Protein AF-A0A6I4V4M4-F1 (afdb_monomer_lite)

Radius of gyration: 14.57 Å; chains: 1; bounding box: 44×36×39 Å

Foldseek 3Di:
DPDPPPPQQAFPLVLLLVLVLVCVVPQQARKDFLVSVCNRHVHDSVVSQVLLQVVCVVVVHDSPPSGMDGNVSSLVSQCVDDPRSVVSNVVSNVVCVVPVD

Structure (mmCIF, N/CA/C/O backbone):
data_AF-A0A6I4V4M4-F1
#
_entry.id   AF-A0A6I4V4M4-F1
#
loop_
_atom_site.group_PDB
_atom_site.id
_atom_site.type_symbol
_atom_site.label_atom_id
_atom_site.label_alt_id
_atom_site.label_comp_id
_atom_site.label_asym_id
_atom_site.label_entity_id
_atom_site.label_seq_id
_atom_site.pdbx_PDB_ins_code
_atom_site.Cartn_x
_atom_site.Cartn_y
_atom_site.Cartn_z
_atom_site.occupancy
_atom_site.B_iso_or_equiv
_atom_site.auth_seq_id
_atom_site.auth_comp_id
_atom_site.auth_asym_id
_atom_site.auth_atom_id
_atom_site.pdbx_PDB_model_num
ATOM 1 N N . MET A 1 1 ? -20.980 -25.685 -19.726 1.00 40.56 1 MET A N 1
ATOM 2 C CA . MET A 1 1 ? -20.983 -24.551 -18.773 1.00 40.56 1 MET A CA 1
ATOM 3 C C . MET A 1 1 ? -19.538 -24.117 -18.536 1.00 40.56 1 MET A C 1
ATOM 5 O O . MET A 1 1 ? -18.843 -24.718 -17.727 1.00 40.56 1 MET A O 1
ATOM 9 N N . ILE A 1 2 ? -19.033 -23.163 -19.324 1.00 39.25 2 ILE A N 1
ATOM 10 C CA . ILE A 1 2 ? -17.642 -22.699 -19.212 1.00 39.25 2 ILE A CA 1
ATOM 11 C C . ILE A 1 2 ? -17.571 -21.815 -17.966 1.00 39.25 2 ILE A C 1
ATOM 13 O O . ILE A 1 2 ? -18.120 -20.715 -17.949 1.00 39.25 2 ILE A O 1
ATOM 17 N N . LYS A 1 3 ? -16.952 -22.318 -16.891 1.00 40.25 3 LYS A N 1
ATOM 18 C CA . LYS A 1 3 ? -16.657 -21.513 -15.701 1.00 40.25 3 LYS A CA 1
ATOM 19 C C . LYS A 1 3 ? -15.749 -20.367 -16.147 1.00 40.25 3 LYS A C 1
ATOM 21 O O . LYS A 1 3 ? -14.591 -20.596 -16.483 1.00 40.25 3 LYS A O 1
ATOM 26 N N . SER A 1 4 ? -16.300 -19.154 -16.186 1.00 40.41 4 SER A N 1
ATOM 27 C CA . SER A 1 4 ? -15.560 -17.907 -16.379 1.00 40.41 4 SER A CA 1
ATOM 28 C C . SER A 1 4 ? -14.288 -17.947 -15.532 1.00 40.41 4 SER A C 1
ATOM 30 O O . SER A 1 4 ? -14.378 -17.996 -14.302 1.00 40.41 4 SER A O 1
ATOM 32 N N . LYS A 1 5 ? -13.109 -17.945 -16.172 1.00 41.03 5 LYS A N 1
ATOM 33 C CA . LYS A 1 5 ? -11.831 -17.738 -15.482 1.00 41.03 5 LYS A CA 1
ATOM 34 C C . LYS A 1 5 ? -11.973 -16.433 -14.704 1.00 41.03 5 LYS A C 1
ATOM 36 O O . LYS A 1 5 ? -12.082 -15.366 -15.304 1.00 41.03 5 LYS A O 1
ATOM 41 N N . LYS A 1 6 ? -12.048 -16.519 -13.373 1.00 41.75 6 LYS A N 1
ATOM 42 C CA . LYS A 1 6 ? -11.972 -15.351 -12.492 1.00 41.75 6 LYS A CA 1
ATOM 43 C C . LYS A 1 6 ? -10.701 -14.612 -12.903 1.00 41.75 6 LYS A C 1
ATOM 45 O O . LYS A 1 6 ? -9.617 -15.161 -12.736 1.00 41.75 6 LYS A O 1
ATOM 50 N N . LYS A 1 7 ? -10.840 -13.418 -13.485 1.00 40.72 7 LYS A N 1
ATOM 51 C CA . LYS A 1 7 ? -9.729 -12.485 -13.676 1.00 40.72 7 LYS A CA 1
ATOM 52 C C . LYS A 1 7 ? -9.159 -12.263 -12.277 1.00 40.72 7 LYS A C 1
ATOM 54 O O . LYS A 1 7 ? -9.783 -11.586 -11.464 1.00 40.72 7 LYS A O 1
ATOM 59 N N . THR A 1 8 ? -8.052 -12.917 -11.947 1.00 47.88 8 THR A N 1
ATOM 60 C CA . THR A 1 8 ? -7.229 -12.510 -10.814 1.00 47.88 8 THR A CA 1
ATOM 61 C C . THR A 1 8 ? -6.832 -11.080 -11.125 1.00 47.88 8 THR A C 1
ATOM 63 O O . THR A 1 8 ? -6.140 -10.834 -12.109 1.00 47.88 8 THR A O 1
ATOM 66 N N . SER A 1 9 ? -7.383 -10.128 -10.376 1.00 56.41 9 SER A N 1
ATOM 67 C CA . SER A 1 9 ? -6.931 -8.746 -10.413 1.00 56.41 9 SER A CA 1
ATOM 68 C C . SER A 1 9 ? -5.445 -8.770 -10.058 1.00 56.41 9 SER A C 1
ATOM 70 O O . SER A 1 9 ? -5.096 -9.045 -8.910 1.00 56.41 9 SER A O 1
ATOM 72 N N . GLY A 1 10 ? -4.585 -8.634 -11.064 1.00 77.44 10 GLY A N 1
ATOM 73 C CA . GLY A 1 10 ? -3.142 -8.602 -10.869 1.00 77.44 10 GLY A CA 1
ATOM 74 C C . GLY A 1 10 ? -2.735 -7.350 -10.102 1.00 77.44 10 GLY A C 1
ATOM 75 O O . GLY A 1 10 ? -3.480 -6.367 -10.069 1.00 77.44 10 GLY A O 1
ATOM 76 N N . VAL A 1 11 ? -1.557 -7.401 -9.491 1.00 87.75 11 VAL A N 1
ATOM 77 C CA . VAL A 1 11 ? -0.917 -6.224 -8.908 1.00 87.75 11 VAL A CA 1
ATOM 78 C C . VAL A 1 11 ? -0.639 -5.221 -10.023 1.00 87.75 11 VAL A C 1
ATOM 80 O O . VAL A 1 11 ? -0.133 -5.575 -11.089 1.00 87.75 11 VAL A O 1
ATOM 83 N N . ASN A 1 12 ? -0.999 -3.962 -9.803 1.00 92.06 12 ASN A N 1
ATOM 84 C CA . ASN A 1 12 ? -0.620 -2.875 -10.689 1.00 92.06 12 ASN A CA 1
ATOM 85 C C . ASN A 1 12 ? 0.827 -2.480 -10.379 1.00 92.06 12 ASN A C 1
ATOM 87 O O . ASN A 1 12 ? 1.073 -1.621 -9.533 1.00 92.06 12 ASN A O 1
ATOM 91 N N . LEU A 1 13 ? 1.771 -3.133 -11.061 1.00 90.75 13 LEU A N 1
ATOM 92 C CA . LEU A 1 13 ? 3.211 -2.964 -10.839 1.00 90.75 13 LEU A CA 1
AT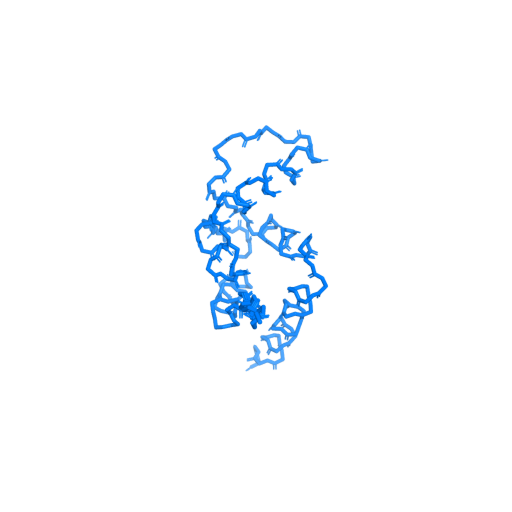OM 93 C C . LEU A 1 13 ? 3.701 -1.530 -11.084 1.00 90.75 13 LEU A C 1
ATOM 95 O O . LEU A 1 13 ? 4.610 -1.077 -10.398 1.00 90.75 13 LEU A O 1
ATOM 99 N N . ILE A 1 14 ? 3.077 -0.794 -12.010 1.00 93.19 14 ILE A N 1
ATOM 100 C CA . ILE A 1 14 ? 3.418 0.614 -12.268 1.00 93.19 14 ILE A CA 1
ATOM 101 C C . ILE A 1 14 ? 3.063 1.453 -11.038 1.00 93.19 14 ILE A C 1
ATOM 103 O O . ILE A 1 14 ? 3.927 2.107 -10.463 1.00 93.19 14 ILE A O 1
ATOM 107 N N . ALA A 1 15 ? 1.814 1.353 -10.572 1.00 93.75 15 ALA A N 1
ATOM 108 C CA . ALA A 1 15 ? 1.371 2.077 -9.384 1.00 93.75 15 ALA A CA 1
ATOM 109 C C . ALA A 1 15 ? 2.136 1.646 -8.122 1.00 93.75 15 ALA A C 1
ATOM 111 O O . ALA A 1 15 ? 2.410 2.475 -7.259 1.00 93.75 15 ALA A O 1
ATOM 112 N N . LEU A 1 16 ? 2.483 0.358 -8.010 1.00 93.56 16 LEU A N 1
ATOM 113 C CA . LEU A 1 16 ? 3.324 -0.149 -6.930 1.00 93.56 16 LEU A CA 1
ATOM 114 C C . LEU A 1 16 ? 4.698 0.529 -6.944 1.00 93.56 16 LEU A C 1
ATOM 116 O O . LEU A 1 16 ? 5.123 1.050 -5.916 1.00 93.56 16 LEU A O 1
ATOM 120 N N . ARG A 1 17 ? 5.371 0.556 -8.100 1.00 94.81 17 ARG A N 1
ATOM 121 C CA . ARG A 1 17 ? 6.695 1.166 -8.257 1.00 94.81 17 ARG A CA 1
ATOM 122 C C . ARG A 1 17 ? 6.686 2.657 -7.948 1.00 94.81 17 ARG A C 1
ATOM 124 O O . ARG A 1 17 ? 7.570 3.111 -7.227 1.00 94.81 17 ARG A O 1
ATOM 131 N N . ASP A 1 18 ? 5.698 3.395 -8.446 1.00 95.25 18 ASP A N 1
ATOM 132 C CA . ASP A 1 18 ? 5.579 4.835 -8.194 1.00 95.25 18 ASP A CA 1
ATOM 133 C C . ASP A 1 18 ? 5.450 5.121 -6.693 1.00 95.25 18 ASP A C 1
ATOM 135 O O . ASP A 1 18 ? 6.202 5.919 -6.134 1.00 95.25 18 ASP A O 1
ATOM 139 N N . HIS A 1 19 ? 4.569 4.390 -6.010 1.00 95.50 19 HIS A N 1
ATOM 140 C CA . HIS A 1 19 ? 4.356 4.562 -4.577 1.00 95.50 19 HIS A CA 1
ATOM 141 C C . HIS A 1 19 ? 5.521 4.062 -3.716 1.00 95.50 19 HIS A C 1
ATOM 143 O O . HIS A 1 19 ? 5.818 4.677 -2.695 1.00 95.50 19 HIS A O 1
ATOM 149 N N . LEU A 1 20 ? 6.216 2.992 -4.114 1.00 94.56 20 LEU A N 1
ATOM 150 C CA . LEU A 1 20 ? 7.438 2.559 -3.430 1.00 94.56 20 LEU A CA 1
ATOM 151 C C . LEU A 1 20 ? 8.574 3.568 -3.617 1.00 94.56 20 LEU A C 1
ATOM 153 O O . LEU A 1 20 ? 9.320 3.809 -2.675 1.00 94.56 20 LEU A O 1
ATOM 157 N N . LYS A 1 21 ? 8.678 4.209 -4.786 1.00 95.12 21 LYS A N 1
ATOM 158 C CA . LYS A 1 21 ? 9.654 5.278 -5.025 1.00 95.12 21 LYS A CA 1
ATOM 159 C C . LYS A 1 21 ? 9.362 6.510 -4.166 1.00 95.12 21 LYS A C 1
ATOM 161 O O . LYS A 1 21 ? 10.274 7.053 -3.552 1.00 95.12 21 LYS A O 1
ATOM 166 N N . GLU A 1 22 ? 8.101 6.934 -4.088 1.00 94.38 22 GLU A N 1
ATOM 167 C CA . GLU A 1 22 ? 7.668 8.005 -3.179 1.00 94.38 22 GLU A CA 1
ATOM 168 C C . GLU A 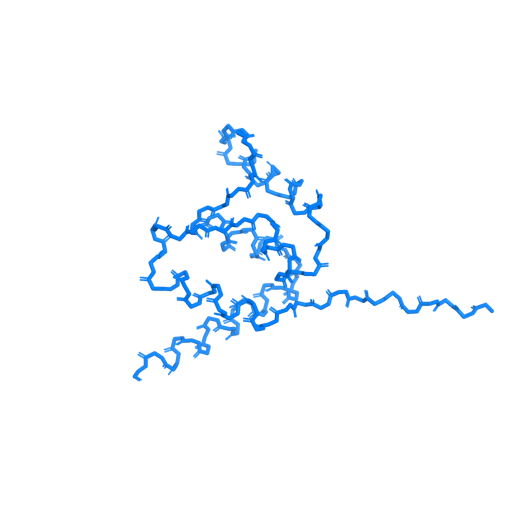1 22 ? 7.969 7.658 -1.716 1.00 94.38 22 GLU A C 1
ATOM 170 O O . GLU A 1 22 ? 8.528 8.478 -0.990 1.00 94.38 22 GLU A O 1
ATOM 175 N N . TRP A 1 23 ? 7.652 6.428 -1.301 1.00 94.94 23 TRP A N 1
ATOM 176 C CA . TRP A 1 23 ? 7.951 5.930 0.038 1.00 94.94 23 TRP A CA 1
ATOM 177 C C . TRP A 1 23 ? 9.460 5.920 0.329 1.00 94.94 23 TRP A C 1
ATOM 179 O O . TRP A 1 23 ? 9.864 6.332 1.409 1.00 94.94 23 TRP A O 1
ATOM 189 N N . MET A 1 24 ? 10.304 5.513 -0.624 1.00 92.81 24 MET A N 1
ATOM 190 C CA . MET A 1 24 ? 11.765 5.525 -0.463 1.00 92.81 24 MET A CA 1
ATOM 191 C C . MET A 1 24 ? 12.334 6.939 -0.298 1.00 92.81 24 MET A C 1
ATOM 193 O O . MET A 1 24 ? 13.320 7.110 0.414 1.00 92.81 24 MET A O 1
ATOM 197 N N . ASN A 1 25 ? 11.725 7.940 -0.939 1.00 92.75 25 ASN A N 1
ATOM 198 C CA . ASN A 1 25 ? 12.191 9.324 -0.868 1.00 92.75 25 ASN A CA 1
ATOM 199 C C . ASN A 1 25 ? 11.901 9.977 0.494 1.00 92.75 25 ASN A C 1
ATOM 201 O O . ASN A 1 25 ? 12.733 10.734 0.988 1.00 92.75 25 ASN A O 1
ATOM 205 N N . ASP A 1 26 ? 10.734 9.710 1.092 1.00 92.81 26 ASP A N 1
ATOM 206 C CA . ASP A 1 26 ? 10.352 10.247 2.406 1.00 92.81 26 ASP A CA 1
ATOM 207 C C . ASP A 1 26 ? 9.386 9.305 3.139 1.00 92.81 26 ASP A C 1
ATOM 209 O O . ASP A 1 26 ? 8.180 9.543 3.250 1.00 92.81 26 ASP A O 1
ATOM 213 N N . HIS A 1 27 ? 9.923 8.209 3.673 1.00 89.50 27 HIS A N 1
ATOM 214 C CA . HIS A 1 27 ? 9.117 7.203 4.367 1.00 89.50 27 HIS A CA 1
ATOM 215 C C . HIS A 1 27 ? 8.435 7.749 5.635 1.00 89.50 27 HIS A C 1
ATOM 217 O O . HIS A 1 27 ? 7.449 7.170 6.094 1.00 89.50 27 HIS A O 1
ATOM 223 N N . ALA A 1 28 ? 8.960 8.826 6.232 1.00 88.94 28 ALA A N 1
ATOM 224 C CA . ALA A 1 28 ? 8.444 9.395 7.475 1.00 88.94 28 ALA A CA 1
ATOM 225 C C . ALA A 1 28 ? 7.147 10.178 7.240 1.00 88.94 28 ALA A C 1
ATOM 227 O O . ALA A 1 28 ? 6.220 10.069 8.043 1.00 88.94 28 ALA A O 1
ATOM 228 N N . ASN A 1 29 ? 7.066 10.912 6.126 1.00 91.25 29 ASN A N 1
ATOM 229 C CA . ASN A 1 29 ? 5.890 11.713 5.781 1.00 91.25 29 ASN A CA 1
ATOM 230 C C . ASN A 1 29 ? 5.011 11.084 4.692 1.00 91.25 29 ASN A C 1
ATOM 232 O O . ASN A 1 29 ? 3.929 11.608 4.417 1.00 91.25 29 ASN A O 1
ATOM 236 N N . TYR A 1 30 ? 5.432 9.965 4.090 1.00 94.44 30 TYR A N 1
ATOM 237 C CA . TYR A 1 30 ? 4.647 9.262 3.081 1.00 94.44 30 TYR A CA 1
ATOM 238 C C . TYR A 1 30 ? 3.256 8.888 3.603 1.00 94.44 30 TYR A C 1
ATOM 240 O O . TYR A 1 30 ? 3.098 8.298 4.679 1.00 94.44 30 TYR A O 1
ATOM 248 N N . GLN A 1 31 ? 2.247 9.199 2.793 1.00 94.50 31 GLN A N 1
ATOM 249 C CA . GLN A 1 31 ? 0.851 8.884 3.052 1.00 94.50 31 GLN A CA 1
ATOM 250 C C . GLN A 1 31 ? 0.190 8.337 1.794 1.00 94.50 31 GLN A C 1
ATOM 252 O O . GLN A 1 31 ? 0.412 8.829 0.690 1.00 94.50 31 GLN A O 1
ATOM 257 N N . VAL A 1 32 ? -0.684 7.351 1.969 1.00 95.44 32 VAL A N 1
ATOM 258 C CA . VAL A 1 32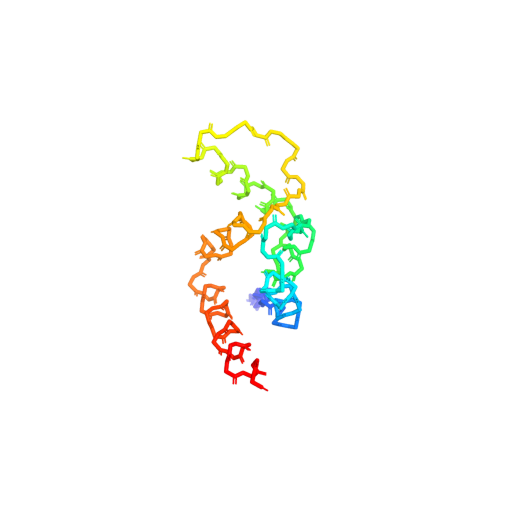 ? -1.412 6.734 0.860 1.00 95.44 32 VAL A CA 1
ATOM 259 C C . VAL A 1 32 ? -2.834 6.390 1.262 1.00 95.44 32 VAL A C 1
ATOM 261 O O . VAL A 1 32 ? -3.093 5.869 2.347 1.00 95.44 32 VAL A O 1
ATOM 264 N N . SER A 1 33 ? -3.787 6.682 0.380 1.00 96.19 33 SER A N 1
ATOM 265 C CA . SER A 1 33 ? -5.186 6.353 0.630 1.00 96.19 33 SER A CA 1
ATOM 266 C C . SER A 1 33 ? -5.473 4.875 0.365 1.00 96.19 33 SER A C 1
ATOM 268 O O . SER A 1 33 ? -4.873 4.239 -0.508 1.00 96.19 33 SER A O 1
ATOM 270 N N . ILE A 1 34 ? -6.481 4.328 1.045 1.00 95.06 34 ILE A N 1
ATOM 271 C CA . ILE A 1 34 ? -6.951 2.956 0.791 1.00 95.06 34 ILE A CA 1
ATOM 272 C C . ILE A 1 34 ? -7.442 2.739 -0.650 1.00 95.06 34 ILE A C 1
ATOM 274 O O . ILE A 1 34 ? -7.513 1.608 -1.127 1.00 95.06 34 ILE A O 1
ATOM 278 N N . GLU A 1 35 ? -7.779 3.817 -1.356 1.00 95.62 35 GLU A N 1
ATOM 279 C CA . GLU A 1 35 ? -8.182 3.793 -2.760 1.00 95.62 35 GLU A CA 1
ATOM 280 C C . GLU A 1 35 ? -6.995 3.567 -3.700 1.00 95.62 35 GLU A C 1
ATOM 282 O O . GLU A 1 35 ? -7.078 2.779 -4.648 1.00 95.62 35 GLU A O 1
ATOM 287 N N . LYS A 1 36 ? -5.852 4.181 -3.388 1.00 95.75 36 LYS A N 1
ATOM 288 C CA . LYS A 1 36 ? -4.597 3.912 -4.089 1.00 95.75 36 LYS A CA 1
ATOM 289 C C . LYS A 1 36 ? -4.097 2.505 -3.792 1.00 95.75 36 LYS A C 1
ATOM 291 O O . LYS A 1 36 ? -3.772 1.782 -4.725 1.00 95.75 36 LYS A O 1
ATOM 296 N N . ILE A 1 37 ? -4.180 2.043 -2.545 1.00 94.25 37 ILE A N 1
ATOM 297 C CA . ILE A 1 37 ? -3.844 0.649 -2.198 1.00 94.25 37 ILE A CA 1
ATOM 298 C C . ILE A 1 37 ? -4.750 -0.353 -2.932 1.00 94.25 37 ILE A C 1
ATOM 300 O O . ILE A 1 37 ? -4.278 -1.383 -3.418 1.00 94.25 37 ILE A O 1
ATOM 304 N N . ALA A 1 38 ? -6.048 -0.063 -3.055 1.00 93.75 38 ALA A N 1
ATOM 305 C CA . ALA A 1 38 ? -6.974 -0.876 -3.846 1.00 93.75 38 ALA A CA 1
ATOM 306 C C . ALA A 1 38 ? -6.544 -0.955 -5.320 1.00 93.75 38 ALA A C 1
ATOM 308 O O . ALA A 1 38 ? -6.559 -2.034 -5.907 1.00 93.75 38 ALA A O 1
ATOM 309 N N . THR A 1 39 ? -6.087 0.166 -5.885 1.00 93.75 39 THR A N 1
ATOM 310 C CA . THR A 1 39 ? -5.526 0.222 -7.242 1.00 93.75 39 THR A CA 1
ATOM 311 C C . THR A 1 39 ? -4.243 -0.602 -7.371 1.00 93.75 39 THR A C 1
ATOM 313 O O . THR A 1 39 ? -4.135 -1.396 -8.301 1.00 93.75 39 THR A O 1
ATOM 316 N N . ILE A 1 40 ? -3.301 -0.461 -6.431 1.00 92.94 40 ILE A N 1
ATOM 317 C CA . ILE A 1 40 ? -2.032 -1.210 -6.407 1.00 92.94 40 ILE A CA 1
ATOM 318 C C . ILE A 1 40 ? -2.300 -2.714 -6.367 1.00 92.94 40 ILE A C 1
ATOM 320 O O . ILE A 1 40 ? -1.734 -3.480 -7.134 1.00 92.94 40 ILE A O 1
ATOM 324 N N . THR A 1 41 ? -3.182 -3.151 -5.473 1.00 90.75 41 THR A N 1
ATOM 325 C CA . THR A 1 41 ? -3.368 -4.578 -5.169 1.00 90.75 41 THR A CA 1
ATOM 326 C C . THR A 1 41 ? -4.446 -5.254 -6.009 1.00 90.75 41 THR A C 1
ATOM 328 O O . THR A 1 41 ? -4.686 -6.452 -5.858 1.00 90.75 41 THR A O 1
ATOM 331 N N . GLY A 1 42 ? -5.169 -4.484 -6.826 1.00 89.62 42 GLY A N 1
ATOM 332 C CA . GLY A 1 42 ? -6.353 -4.947 -7.546 1.00 89.62 42 GLY A CA 1
ATOM 333 C C . GLY A 1 42 ? -7.534 -5.327 -6.637 1.00 89.62 42 GLY A C 1
ATOM 334 O O . GLY A 1 42 ? -8.551 -5.830 -7.116 1.00 89.62 42 GLY A O 1
ATOM 335 N N . LYS A 1 43 ? -7.434 -5.110 -5.319 1.00 90.50 43 LYS A N 1
ATOM 336 C CA . LYS A 1 43 ? -8.486 -5.441 -4.351 1.00 90.50 43 LYS A CA 1
ATOM 337 C C . LYS A 1 43 ? -9.599 -4.397 -4.383 1.00 90.50 43 LYS A C 1
ATOM 339 O O . LYS A 1 43 ? -9.386 -3.222 -4.645 1.00 90.50 43 LYS A O 1
ATOM 344 N N . HIS A 1 44 ? -10.806 -4.794 -3.987 1.00 92.56 44 HIS A N 1
ATOM 345 C CA . HIS A 1 44 ? -11.862 -3.822 -3.705 1.00 92.56 44 HIS A CA 1
ATOM 346 C C . HIS A 1 44 ? -11.514 -2.964 -2.479 1.00 92.56 44 HIS A C 1
ATOM 348 O O . HIS A 1 44 ? -11.123 -3.506 -1.443 1.00 92.56 44 HIS A O 1
ATOM 354 N N . LYS A 1 45 ? -11.789 -1.652 -2.547 1.00 94.00 45 LYS A N 1
ATOM 355 C CA . LYS A 1 45 ? -11.594 -0.682 -1.447 1.00 94.00 45 LYS A CA 1
ATOM 356 C C . LYS A 1 45 ? -12.146 -1.167 -0.102 1.00 94.00 45 LYS A C 1
ATOM 358 O O . LYS A 1 45 ? -11.475 -1.056 0.917 1.00 94.00 45 LYS A O 1
ATOM 363 N N . ARG A 1 46 ? -13.332 -1.792 -0.091 1.00 93.88 46 ARG A N 1
ATOM 364 C CA . ARG A 1 46 ? -13.935 -2.353 1.136 1.00 93.88 46 ARG A CA 1
ATOM 365 C C . ARG A 1 46 ? -13.089 -3.458 1.786 1.00 93.88 46 ARG A C 1
ATOM 367 O O . ARG A 1 46 ? -13.090 -3.583 3.005 1.00 93.88 46 ARG A O 1
ATOM 374 N N . HIS A 1 47 ? -12.388 -4.267 0.985 1.00 92.62 47 HIS A N 1
ATOM 375 C CA . HIS A 1 47 ? -11.510 -5.322 1.497 1.00 92.62 47 HIS A CA 1
ATOM 376 C C . HIS A 1 47 ? -10.227 -4.710 2.046 1.00 92.62 47 HIS A C 1
ATOM 378 O O . HIS A 1 47 ? -9.830 -5.066 3.147 1.00 92.62 47 HIS A O 1
ATOM 384 N N . VAL A 1 48 ? -9.656 -3.726 1.342 1.00 93.88 48 VAL A N 1
ATOM 385 C CA . VAL A 1 48 ? -8.507 -2.961 1.844 1.00 93.88 48 VAL A CA 1
ATOM 386 C C . VAL A 1 48 ? -8.841 -2.322 3.191 1.00 93.88 48 VAL A C 1
ATOM 388 O O . VAL A 1 48 ? -8.135 -2.567 4.159 1.00 93.88 48 VAL A O 1
ATOM 391 N N . LYS A 1 49 ? -9.970 -1.611 3.305 1.00 94.31 49 LYS A N 1
ATOM 392 C CA . LYS A 1 49 ? -10.409 -0.986 4.565 1.00 94.31 49 LYS A CA 1
ATOM 393 C C . LYS A 1 49 ? -10.536 -1.985 5.717 1.00 94.31 49 LYS A C 1
ATOM 395 O O . LYS A 1 49 ? -10.105 -1.704 6.830 1.00 94.31 49 L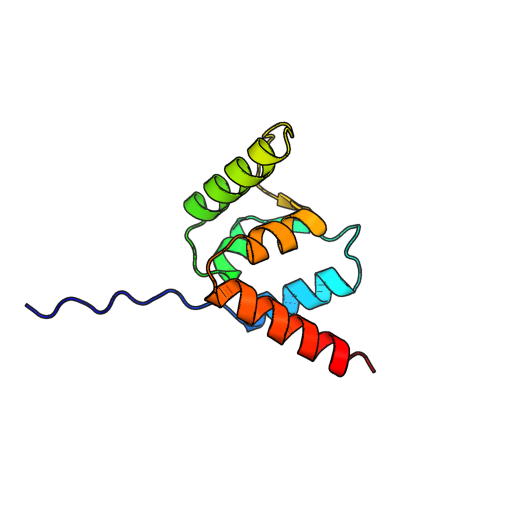YS A O 1
ATOM 400 N N . ARG A 1 50 ? -11.127 -3.157 5.460 1.00 93.31 50 ARG A N 1
ATOM 401 C CA . ARG A 1 50 ? -11.235 -4.232 6.458 1.00 93.31 50 ARG A CA 1
ATOM 402 C C . ARG A 1 50 ? -9.855 -4.727 6.894 1.00 93.31 50 ARG A C 1
ATOM 404 O O . ARG A 1 50 ? -9.633 -4.932 8.082 1.00 93.31 50 ARG A O 1
ATOM 411 N N . ASP A 1 51 ? -8.949 -4.925 5.945 1.00 92.56 51 ASP A N 1
ATOM 412 C CA . ASP A 1 51 ? -7.612 -5.443 6.222 1.00 92.56 51 ASP A CA 1
ATOM 413 C C . ASP A 1 51 ? -6.770 -4.404 7.004 1.00 92.56 51 ASP A C 1
ATOM 415 O O . ASP A 1 51 ? -6.069 -4.769 7.945 1.00 92.56 51 ASP A O 1
ATOM 419 N N . VAL A 1 52 ? -6.931 -3.107 6.708 1.00 93.19 52 VAL A N 1
ATOM 420 C CA . VAL A 1 52 ? -6.345 -1.985 7.470 1.00 93.19 52 VAL A CA 1
ATOM 421 C C . VAL A 1 52 ? -6.848 -1.966 8.912 1.00 93.19 52 VAL A C 1
ATOM 423 O O . VAL A 1 52 ? -6.040 -1.920 9.837 1.00 93.19 52 VAL A O 1
ATOM 426 N N . LYS A 1 53 ? -8.166 -2.081 9.124 1.00 92.06 53 LYS A N 1
ATOM 427 C CA . LYS A 1 53 ? -8.748 -2.187 10.473 1.00 92.06 53 LYS A CA 1
ATOM 428 C C . LYS A 1 53 ? -8.173 -3.366 11.249 1.00 92.06 53 LYS A C 1
ATOM 430 O O . LYS A 1 53 ? -7.765 -3.211 12.394 1.00 92.06 53 LYS A O 1
ATOM 435 N N . ALA A 1 54 ? -8.084 -4.533 10.611 1.00 90.88 54 ALA A N 1
ATOM 436 C CA . ALA A 1 54 ? -7.516 -5.723 11.236 1.00 90.88 54 ALA A CA 1
ATOM 437 C C . ALA A 1 54 ? -6.037 -5.530 11.617 1.00 90.88 54 ALA A C 1
ATOM 439 O O . ALA A 1 54 ? -5.620 -5.973 12.685 1.00 90.88 54 ALA A O 1
ATOM 440 N N . MET A 1 55 ? -5.248 -4.861 10.773 1.00 91.12 55 MET A N 1
ATOM 441 C CA . MET A 1 55 ? -3.851 -4.527 11.063 1.00 91.12 55 MET A CA 1
ATOM 442 C C . MET A 1 55 ? -3.727 -3.566 12.256 1.00 91.12 55 MET A C 1
ATOM 444 O O . MET A 1 55 ? -2.948 -3.832 13.167 1.00 91.12 55 MET A O 1
ATOM 448 N N . ILE A 1 56 ? -4.514 -2.488 12.279 1.00 88.94 56 ILE A N 1
ATOM 449 C CA . ILE A 1 56 ? -4.527 -1.488 13.361 1.00 88.94 56 ILE A CA 1
ATOM 450 C C . ILE A 1 56 ? -4.965 -2.125 14.689 1.00 88.94 56 ILE A C 1
ATOM 452 O O . ILE A 1 56 ? -4.296 -1.951 15.709 1.00 88.94 56 ILE A O 1
ATOM 456 N N . ALA A 1 57 ? -6.015 -2.952 14.666 1.00 88.81 57 ALA A N 1
ATOM 457 C CA . ALA A 1 57 ? -6.496 -3.676 15.841 1.00 88.81 57 ALA A CA 1
ATOM 458 C C . ALA A 1 57 ? -5.435 -4.628 16.418 1.00 88.81 57 ALA A C 1
ATOM 460 O O . ALA A 1 57 ? -5.234 -4.666 17.630 1.00 88.81 57 ALA A O 1
ATOM 461 N N . ARG A 1 58 ? -4.692 -5.354 15.567 1.00 87.81 58 ARG A N 1
ATOM 462 C CA . ARG A 1 58 ? -3.584 -6.229 16.008 1.00 87.81 58 ARG A CA 1
ATOM 463 C C . ARG A 1 58 ? -2.456 -5.471 16.706 1.00 87.81 58 ARG A C 1
ATOM 465 O O . ARG A 1 58 ? -1.739 -6.065 17.502 1.00 87.81 58 ARG A O 1
ATOM 472 N N . ARG A 1 59 ? -2.297 -4.181 16.415 1.00 85.94 59 ARG A N 1
ATOM 473 C CA . ARG A 1 59 ? -1.288 -3.310 17.033 1.00 85.94 59 ARG A CA 1
ATOM 474 C C . ARG A 1 59 ? -1.792 -2.602 18.288 1.00 85.94 59 ARG A C 1
ATOM 476 O O . ARG A 1 59 ? -1.050 -1.811 18.859 1.00 85.94 59 ARG A O 1
ATOM 483 N N . GLY A 1 60 ? -3.042 -2.840 18.694 1.00 85.50 60 GLY A N 1
ATOM 484 C CA . GLY A 1 60 ? -3.661 -2.138 19.818 1.00 85.50 60 GLY A CA 1
ATOM 485 C C . GLY A 1 60 ? -3.846 -0.637 19.570 1.00 85.50 60 GLY A C 1
ATOM 486 O O . GLY A 1 60 ? -3.916 0.136 20.521 1.00 85.50 60 GLY A O 1
ATOM 487 N N . GLN A 1 61 ? -3.893 -0.209 18.306 1.00 83.19 61 GLN A N 1
ATOM 488 C CA . GLN A 1 61 ? -4.103 1.188 17.935 1.00 83.19 61 GLN A CA 1
ATOM 489 C C . GLN A 1 61 ? -5.603 1.494 17.807 1.00 83.19 61 GLN A C 1
ATOM 491 O O . GLN A 1 61 ? -6.403 0.623 17.463 1.00 83.19 61 GLN A O 1
ATOM 496 N N . ALA A 1 62 ? -5.997 2.742 18.071 1.00 81.88 62 ALA A N 1
ATOM 497 C CA . ALA A 1 62 ? -7.381 3.171 17.887 1.00 81.88 62 ALA A CA 1
ATOM 498 C C . ALA A 1 62 ? -7.766 3.124 16.398 1.00 81.88 62 ALA A C 1
ATOM 500 O O . ALA A 1 62 ? -7.026 3.629 15.556 1.00 81.88 62 ALA A O 1
ATOM 501 N N . GLU A 1 63 ? -8.933 2.551 16.072 1.00 75.00 63 GLU A N 1
ATOM 502 C CA . GLU A 1 63 ? -9.326 2.315 14.673 1.00 75.00 63 GLU A CA 1
ATOM 503 C C . GLU A 1 63 ? -9.407 3.598 13.829 1.00 75.00 63 GLU A C 1
ATOM 505 O O . GLU A 1 63 ? -9.125 3.544 12.639 1.00 75.00 63 GLU A O 1
ATOM 510 N N . GLY A 1 64 ? -9.743 4.762 14.394 1.00 76.19 64 GLY A N 1
ATOM 511 C CA . GLY A 1 64 ? -9.849 6.006 13.620 1.00 76.19 64 GLY A CA 1
ATOM 512 C C . GLY A 1 64 ? -10.668 5.854 12.319 1.00 76.19 64 GLY A C 1
ATOM 513 O O . GLY A 1 64 ? -11.539 4.990 12.198 1.00 76.19 64 GLY A O 1
ATOM 514 N N . ALA A 1 65 ? -10.395 6.693 11.313 1.00 74.00 65 ALA A N 1
ATOM 515 C CA . ALA A 1 65 ? -11.097 6.637 10.024 1.00 74.00 65 ALA A CA 1
ATOM 516 C C . ALA A 1 65 ? -10.607 5.503 9.090 1.00 74.00 65 ALA A C 1
ATOM 518 O O . ALA A 1 65 ? -11.370 5.061 8.229 1.00 74.00 65 ALA A O 1
ATOM 519 N N . CYS A 1 66 ? -9.373 4.999 9.263 1.00 85.38 66 CYS A N 1
ATOM 520 C CA . CYS A 1 66 ? -8.739 3.979 8.400 1.00 85.38 66 CYS A CA 1
ATOM 521 C C . CYS A 1 66 ? -8.725 4.312 6.889 1.00 85.38 66 CYS A C 1
ATOM 523 O O . CYS A 1 66 ? -8.731 3.399 6.064 1.00 85.38 66 CYS A O 1
ATOM 525 N N . GLU A 1 67 ? -8.759 5.589 6.499 1.00 91.19 67 GLU A N 1
ATOM 526 C CA . GLU A 1 67 ? -8.810 5.986 5.077 1.00 91.19 67 GLU A CA 1
ATOM 527 C C . GLU A 1 67 ? -7.423 6.252 4.471 1.00 91.19 67 GLU A C 1
ATOM 529 O O . GLU A 1 67 ? -7.256 6.162 3.252 1.00 91.19 67 GLU A O 1
ATOM 534 N N . VAL A 1 68 ? -6.430 6.548 5.314 1.00 91.50 68 VAL A N 1
ATOM 535 C CA . VAL A 1 68 ? -5.052 6.883 4.931 1.00 91.50 68 VAL A CA 1
ATOM 536 C C . VAL A 1 68 ? -4.083 6.085 5.797 1.00 91.50 68 VAL A C 1
ATOM 538 O O . VAL A 1 68 ? -4.293 5.966 7.004 1.00 91.50 68 VAL A O 1
ATOM 541 N N . LEU A 1 69 ? -3.043 5.531 5.175 1.00 90.88 69 LEU A N 1
ATOM 542 C CA . LEU A 1 69 ? -1.936 4.851 5.842 1.00 90.88 69 LEU A CA 1
ATOM 543 C C . LEU A 1 69 ? -0.676 5.703 5.749 1.00 90.88 69 LEU A C 1
ATOM 545 O O . LEU A 1 69 ? -0.440 6.348 4.728 1.00 90.88 69 LEU A O 1
ATOM 549 N N . THR A 1 70 ? 0.134 5.659 6.801 1.00 88.94 70 THR A N 1
ATOM 550 C CA . THR A 1 70 ? 1.476 6.252 6.840 1.00 88.94 70 THR A CA 1
ATOM 551 C C . THR A 1 70 ? 2.524 5.257 6.334 1.00 88.94 70 THR A C 1
ATOM 553 O O . THR A 1 70 ? 2.235 4.067 6.180 1.00 88.94 70 THR A O 1
ATOM 556 N N . GLY A 1 71 ? 3.747 5.728 6.076 1.00 83.44 71 GLY A N 1
ATOM 557 C CA . GLY A 1 71 ? 4.817 4.954 5.435 1.00 83.44 71 GLY A CA 1
ATOM 558 C C . GLY A 1 71 ? 5.013 3.524 5.940 1.00 83.44 71 GLY A C 1
ATOM 559 O O . GLY A 1 71 ? 5.000 2.588 5.143 1.00 83.44 71 GLY A O 1
ATOM 560 N N . ASN A 1 72 ? 5.146 3.319 7.251 1.00 86.31 72 ASN A N 1
ATOM 561 C CA . ASN A 1 72 ? 5.358 1.971 7.797 1.00 86.31 72 ASN A CA 1
ATOM 562 C C . ASN A 1 72 ? 4.111 1.083 7.674 1.00 86.31 72 ASN A C 1
ATOM 564 O O . ASN A 1 72 ? 4.218 -0.117 7.424 1.00 86.31 72 ASN A O 1
ATOM 568 N N . ASP A 1 73 ? 2.928 1.675 7.814 1.00 89.81 73 ASP A N 1
ATOM 569 C CA . ASP A 1 73 ? 1.655 0.962 7.745 1.00 89.81 73 ASP A CA 1
ATOM 570 C C . ASP A 1 73 ? 1.363 0.506 6.314 1.00 89.81 73 ASP A C 1
ATOM 572 O O . ASP A 1 73 ? 0.843 -0.591 6.108 1.00 89.81 73 ASP A O 1
ATOM 576 N N . PHE A 1 74 ? 1.747 1.315 5.324 1.00 92.06 74 PHE A N 1
ATOM 577 C CA . PHE A 1 74 ? 1.660 0.971 3.910 1.00 92.06 74 PHE A CA 1
ATOM 578 C C . PHE A 1 74 ? 2.445 -0.304 3.581 1.00 92.06 74 PHE A C 1
ATOM 580 O O . PHE A 1 74 ? 1.858 -1.265 3.077 1.00 92.06 74 PHE A O 1
ATOM 587 N N . LEU A 1 75 ? 3.742 -0.349 3.909 1.00 90.19 75 LEU A N 1
ATOM 588 C CA . LEU A 1 75 ? 4.565 -1.533 3.646 1.00 90.19 75 LEU A CA 1
ATOM 589 C C . LEU A 1 75 ? 4.093 -2.751 4.434 1.00 90.19 75 LEU A C 1
ATOM 591 O O . LEU A 1 75 ? 4.020 -3.848 3.884 1.00 90.19 75 LEU A O 1
ATOM 595 N N . MET A 1 76 ? 3.738 -2.567 5.705 1.00 89.12 76 MET A N 1
ATOM 596 C CA . MET A 1 76 ? 3.278 -3.664 6.551 1.00 89.12 76 MET A CA 1
ATOM 597 C C . MET A 1 76 ? 1.972 -4.276 6.035 1.00 89.12 76 MET A C 1
ATOM 599 O O . MET A 1 76 ? 1.817 -5.498 6.053 1.00 89.12 76 MET A O 1
ATOM 603 N N . LEU A 1 77 ? 1.049 -3.456 5.523 1.00 91.88 77 LEU A N 1
ATOM 604 C CA . LEU A 1 77 ? -0.168 -3.951 4.890 1.00 91.88 77 LEU A CA 1
ATOM 605 C C . LEU A 1 77 ? 0.143 -4.751 3.619 1.00 91.88 77 LEU A C 1
ATOM 607 O O . LEU A 1 77 ? -0.411 -5.837 3.444 1.00 91.88 77 LEU A O 1
ATOM 611 N N . LEU A 1 78 ? 1.010 -4.231 2.741 1.00 90.62 78 LEU A N 1
ATOM 612 C CA . LEU A 1 78 ? 1.379 -4.918 1.501 1.00 90.62 78 LEU A CA 1
ATOM 613 C C . LEU A 1 78 ? 2.104 -6.242 1.775 1.00 90.62 78 LEU A C 1
ATOM 615 O O . LEU A 1 78 ? 1.763 -7.255 1.168 1.00 90.62 78 LEU A O 1
ATOM 619 N N . ALA A 1 79 ? 3.027 -6.263 2.738 1.00 83.81 79 ALA A N 1
ATOM 620 C CA . ALA A 1 79 ? 3.703 -7.478 3.190 1.00 83.81 79 ALA A CA 1
ATOM 621 C C . ALA A 1 79 ? 2.739 -8.481 3.851 1.00 83.81 79 ALA A C 1
ATOM 623 O O . ALA A 1 79 ? 2.946 -9.688 3.771 1.00 83.81 79 ALA A O 1
ATOM 624 N N . GLY A 1 80 ? 1.667 -7.994 4.485 1.00 83.38 80 GLY A N 1
ATOM 625 C CA . GLY A 1 80 ? 0.609 -8.819 5.071 1.00 83.38 80 GLY A CA 1
ATOM 626 C C . GLY A 1 80 ? -0.386 -9.394 4.057 1.00 83.38 80 GLY A C 1
ATOM 627 O O . GLY A 1 80 ? -1.271 -10.169 4.438 1.00 83.38 80 GLY A O 1
ATOM 628 N N . TYR A 1 81 ? -0.291 -9.014 2.781 1.00 85.19 81 TYR A N 1
ATOM 629 C CA . TYR A 1 81 ? -1.076 -9.613 1.708 1.00 85.19 81 TYR A CA 1
ATOM 630 C C . TYR A 1 81 ? -0.466 -10.928 1.210 1.00 85.19 81 TYR A C 1
ATOM 632 O O . TYR A 1 81 ? 0.475 -11.459 1.784 1.00 85.19 81 TYR A O 1
ATOM 640 N N . ASN A 1 82 ? -1.126 -11.563 0.235 1.00 77.62 82 ASN A N 1
ATOM 641 C CA . ASN A 1 82 ? -0.734 -12.897 -0.216 1.00 77.62 82 ASN A CA 1
ATOM 642 C C . ASN A 1 82 ? 0.707 -12.918 -0.759 1.00 77.62 82 ASN A C 1
ATOM 644 O O . ASN A 1 82 ? 1.261 -11.886 -1.129 1.00 77.62 82 ASN A O 1
ATOM 648 N N . ILE A 1 83 ? 1.252 -14.132 -0.878 1.00 70.12 83 ILE A N 1
ATOM 649 C CA . ILE A 1 83 ? 2.632 -14.390 -1.309 1.00 70.12 83 ILE A CA 1
ATOM 650 C C . ILE A 1 83 ? 3.010 -13.611 -2.585 1.00 70.12 83 ILE A C 1
ATOM 652 O O . ILE A 1 83 ? 4.097 -13.050 -2.658 1.00 70.12 83 ILE A O 1
ATOM 656 N N . ALA A 1 84 ? 2.106 -13.517 -3.566 1.00 75.44 84 ALA A N 1
ATOM 657 C CA . ALA A 1 84 ? 2.369 -12.798 -4.815 1.00 75.44 84 ALA A CA 1
ATOM 658 C C . ALA A 1 84 ? 2.640 -11.295 -4.598 1.00 75.44 84 ALA A C 1
ATOM 660 O O . ALA A 1 84 ? 3.667 -10.804 -5.048 1.00 75.44 84 ALA A O 1
ATOM 661 N N . ILE A 1 85 ? 1.786 -10.591 -3.840 1.00 82.44 85 ILE A N 1
ATOM 662 C CA . ILE A 1 85 ? 1.977 -9.154 -3.566 1.00 82.44 85 ILE A CA 1
ATOM 663 C C . ILE A 1 85 ? 3.281 -8.914 -2.799 1.00 82.44 85 ILE A C 1
ATOM 665 O O . ILE A 1 85 ? 3.988 -7.951 -3.083 1.00 82.44 85 ILE A O 1
ATOM 669 N N . SER A 1 86 ? 3.623 -9.783 -1.844 1.00 82.88 86 SER A N 1
ATOM 670 C CA . SER A 1 86 ? 4.880 -9.642 -1.103 1.00 82.88 86 SER A CA 1
ATOM 671 C C . SER A 1 86 ? 6.118 -9.827 -1.987 1.00 82.88 86 SER A C 1
ATOM 673 O O . SER A 1 86 ? 7.092 -9.106 -1.788 1.00 82.88 86 SER A O 1
ATOM 675 N N . PHE A 1 87 ? 6.086 -10.734 -2.974 1.00 86.94 87 PHE A N 1
ATOM 676 C CA . PHE A 1 87 ? 7.186 -10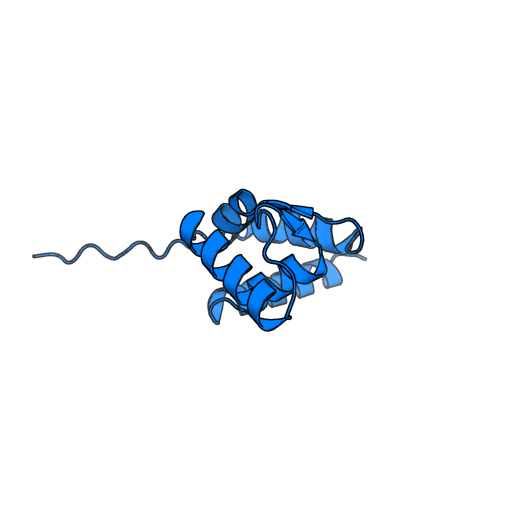.880 -3.934 1.00 86.94 87 PHE A CA 1
ATOM 677 C C . PHE A 1 87 ? 7.319 -9.642 -4.821 1.00 86.94 87 PHE A C 1
ATOM 679 O O . PHE A 1 87 ? 8.411 -9.087 -4.899 1.00 86.94 87 PHE A O 1
ATOM 686 N N . ASP A 1 88 ? 6.209 -9.149 -5.381 1.00 90.31 88 ASP A N 1
ATOM 687 C CA . ASP A 1 88 ? 6.211 -7.950 -6.229 1.00 90.31 88 ASP A CA 1
ATOM 688 C C . ASP A 1 88 ? 6.791 -6.729 -5.489 1.00 90.31 88 ASP A C 1
ATOM 690 O O . ASP A 1 88 ? 7.532 -5.934 -6.066 1.00 90.31 88 ASP A O 1
ATOM 694 N N . VAL A 1 89 ? 6.491 -6.579 -4.191 1.00 90.44 89 VAL A N 1
ATOM 695 C CA . VAL A 1 89 ? 7.058 -5.515 -3.340 1.00 90.44 89 VAL A CA 1
ATOM 696 C C . VAL A 1 89 ? 8.571 -5.662 -3.196 1.00 90.44 89 VAL A C 1
ATOM 698 O O . VAL A 1 89 ? 9.290 -4.679 -3.363 1.00 90.44 89 VAL A O 1
ATOM 701 N N . VAL A 1 90 ? 9.057 -6.868 -2.883 1.00 90.75 90 VAL A N 1
ATOM 702 C CA . VAL A 1 90 ? 10.491 -7.130 -2.683 1.00 90.75 90 VAL A CA 1
ATOM 703 C C . VAL A 1 90 ? 11.272 -6.926 -3.979 1.00 90.75 90 VAL A C 1
ATOM 705 O O . VAL A 1 90 ? 12.288 -6.236 -3.958 1.00 90.75 90 VAL A O 1
ATOM 708 N N . GLU A 1 91 ? 10.790 -7.467 -5.100 1.00 92.25 91 GLU A N 1
ATOM 709 C CA . GLU A 1 91 ? 11.416 -7.294 -6.418 1.00 92.25 91 GLU A CA 1
ATOM 710 C C . GLU A 1 91 ? 11.461 -5.817 -6.818 1.00 92.25 91 GLU A C 1
ATOM 712 O O . GLU A 1 91 ? 12.514 -5.298 -7.186 1.00 92.25 91 GLU A O 1
ATOM 717 N N . THR A 1 92 ? 10.347 -5.097 -6.652 1.00 92.81 92 THR A N 1
ATOM 718 C CA . THR A 1 92 ? 10.285 -3.672 -7.002 1.00 92.81 92 THR A CA 1
ATOM 719 C C . THR A 1 92 ? 11.220 -2.828 -6.136 1.00 92.81 92 THR A C 1
ATOM 721 O O . THR A 1 92 ? 11.877 -1.923 -6.651 1.00 92.81 92 THR A O 1
ATOM 724 N N . LEU A 1 93 ? 11.308 -3.106 -4.830 1.00 93.12 93 LEU A N 1
ATOM 725 C CA . LEU A 1 93 ? 12.258 -2.427 -3.946 1.00 93.12 93 LEU A CA 1
ATOM 726 C C . LEU A 1 93 ? 13.705 -2.726 -4.349 1.00 93.12 93 LEU A C 1
ATOM 728 O O . LEU A 1 93 ? 14.502 -1.795 -4.442 1.00 93.12 93 LEU A O 1
ATOM 732 N N . ALA A 1 94 ? 14.043 -3.989 -4.624 1.00 94.12 94 ALA A N 1
ATOM 733 C CA . ALA A 1 94 ? 15.383 -4.379 -5.060 1.00 94.12 94 ALA A CA 1
ATOM 734 C C . ALA A 1 94 ? 15.797 -3.637 -6.341 1.00 94.12 94 ALA A C 1
ATOM 736 O O . ALA A 1 94 ? 16.884 -3.059 -6.393 1.00 94.12 94 ALA A O 1
ATOM 737 N N . ASP A 1 95 ? 14.900 -3.564 -7.327 1.00 94.50 95 ASP A N 1
ATOM 738 C CA . ASP A 1 95 ? 15.115 -2.803 -8.557 1.00 94.50 95 ASP A CA 1
ATOM 739 C C . ASP A 1 95 ? 15.317 -1.309 -8.292 1.00 94.50 95 ASP A C 1
ATOM 741 O O . ASP A 1 95 ? 16.180 -0.678 -8.904 1.00 94.50 95 ASP A O 1
ATOM 745 N N . LEU A 1 96 ? 14.508 -0.706 -7.419 1.00 94.31 96 LEU A N 1
ATOM 746 C CA . LEU A 1 96 ? 14.627 0.717 -7.104 1.00 94.31 96 LEU A CA 1
ATOM 747 C C . LEU A 1 96 ? 15.962 1.025 -6.419 1.00 94.31 96 LEU A C 1
ATOM 749 O O . LEU A 1 96 ? 16.615 1.988 -6.809 1.00 94.31 96 LEU A O 1
ATOM 753 N N . TYR A 1 97 ? 16.402 0.194 -5.470 1.00 92.88 97 TYR A N 1
ATOM 754 C CA . TYR A 1 97 ? 17.708 0.347 -4.825 1.00 92.88 97 TYR A CA 1
ATOM 755 C C . TYR A 1 97 ? 18.873 0.145 -5.800 1.00 92.88 97 TYR A C 1
ATOM 757 O O . TYR A 1 97 ? 19.826 0.920 -5.766 1.00 92.88 97 TYR A O 1
ATOM 765 N N . ALA A 1 98 ? 18.793 -0.842 -6.697 1.00 93.19 98 ALA A N 1
ATOM 766 C CA . ALA A 1 98 ? 19.833 -1.091 -7.696 1.00 93.19 98 ALA A CA 1
AT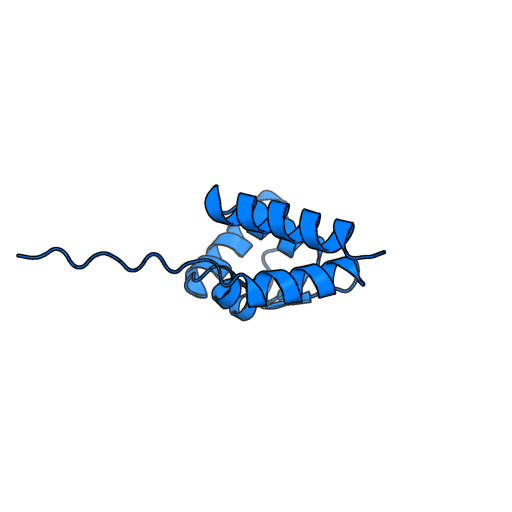OM 767 C C . ALA A 1 98 ? 19.995 0.072 -8.694 1.00 93.19 98 ALA A C 1
ATOM 769 O O . ALA A 1 98 ? 21.095 0.317 -9.179 1.00 93.19 98 ALA A O 1
ATOM 770 N N . ASN A 1 99 ? 18.912 0.801 -8.982 1.00 87.12 99 ASN A N 1
ATOM 771 C CA . ASN A 1 99 ? 18.893 1.916 -9.934 1.00 87.12 99 ASN A CA 1
ATOM 772 C C . ASN A 1 99 ? 18.934 3.306 -9.268 1.00 87.12 99 ASN A C 1
ATOM 774 O O . ASN A 1 99 ? 18.781 4.310 -9.958 1.00 87.12 99 ASN A O 1
ATOM 778 N N . ALA A 1 100 ? 19.106 3.388 -7.945 1.00 75.88 100 ALA A N 1
ATOM 779 C CA . ALA A 1 100 ? 19.225 4.654 -7.211 1.00 75.88 100 ALA A CA 1
ATOM 780 C C . ALA A 1 100 ? 20.653 5.245 -7.239 1.00 75.88 100 ALA A C 1
ATOM 782 O O . ALA A 1 100 ? 20.950 6.151 -6.460 1.00 75.88 100 ALA A O 1
ATOM 783 N N . SER A 1 101 ? 21.525 4.704 -8.102 1.00 54.50 101 SER A N 1
ATOM 784 C CA . SER A 1 101 ? 22.929 5.108 -8.286 1.00 54.50 101 SER A CA 1
ATOM 785 C C . SER A 1 101 ? 23.075 6.247 -9.288 1.00 54.50 101 SER A C 1
ATOM 787 O O . SER A 1 101 ? 22.402 6.180 -10.341 1.00 54.50 101 SER A O 1
#

Secondary structure (DSSP, 8-state):
------------HHHHHHHHHHHHH-TTT-EEEHHHHHHHH---HHHHHHHHHHHHHHTT------SEEEHHHHHHHHHTS-HHHHHHHHHHHHHHHHT--

Sequence (101 aa):
MIKSKKKTSGVNLIALRDHLKEWMNDHANYQVSIEKIATITGKHKRHVKRDVKAMIARRGQAEGACEVLTGNDFLMLLAGYNIAISFDVVETLADLYANAS

pLDDT: mean 85.24, std 14.74, range [39.25, 96.19]